Protein AF-A0A969T6P1-F1 (afdb_monomer)

Foldseek 3Di:
DVVVLVVLVVVLVVCLLDPQDPVVLVVLVCCLVVQDADVPHRDDLVSSLSSLLSSLLNVNPCSVVSLVVSLVVDPDPVVSVLSVLQNLLSHPDPVSNVVSVVVVVDVVNCPPVVSVVNNVCSNPRD

Solvent-accessible surface area (backbone atoms only — not comparable to full-atom values): 7170 Å² total; per-residue (Å²): 115,74,68,60,54,53,50,52,53,50,53,51,55,53,46,63,72,65,68,78,52,69,71,55,52,54,50,50,48,49,35,59,73,72,66,48,62,59,91,85,40,75,72,49,74,69,49,48,49,48,50,35,48,45,39,19,60,67,66,36,92,60,29,69,60,45,43,53,53,50,50,74,69,47,85,51,67,68,62,33,54,47,47,64,69,29,50,39,32,29,45,83,48,63,71,48,29,49,53,48,60,60,48,52,73,42,69,82,64,46,72,54,57,72,50,46,54,51,25,52,46,51,65,63,59,130

Sequence (126 aa):
MHQVVKVKSAVFQIILSVFISKKSQDYFYNLWKDREKFYDLNPSETDYSTIALALSLRDYPGADSILQEQLARIDDCERRERMEFIMPSVSTDEKVRDKFFESLQKPENRQQEIWVRSGLYYLNHP

Radius of gyration: 14.75 Å; Cα contacts (8 Å, |Δi|>4): 101; chains: 1; bounding box: 43×30×40 Å

Mean predicted aligned error: 3.22 Å

Secondary structure (DSSP, 8-state):
-HHHHHHHHHHHHHHHHH--SHHHHHHHHHHHHHT--BTTB---HHHHHHHHHHHHTTT-TTHHHHHHHHHHT---HHHHHHHHHHGGGG-S-HHHHHHHHHHTTSGGGGS-HHHHHHHHHHHT--

Structure (mmCIF, N/CA/C/O backbone):
data_AF-A0A969T6P1-F1
#
_entry.id   AF-A0A969T6P1-F1
#
loop_
_atom_site.group_PDB
_atom_site.id
_atom_site.type_symbol
_atom_site.label_atom_id
_atom_site.label_alt_id
_atom_site.label_comp_id
_atom_site.label_asym_id
_atom_site.label_entity_id
_atom_site.label_seq_id
_atom_site.pdbx_PDB_ins_code
_atom_site.Cartn_x
_atom_site.Cartn_y
_atom_site.Cartn_z
_atom_site.occupancy
_atom_site.B_iso_or_equiv
_atom_site.auth_seq_id
_atom_site.auth_comp_id
_atom_site.auth_asym_id
_atom_site.auth_atom_id
_atom_site.pdbx_PDB_model_num
ATOM 1 N N . MET A 1 1 ? 28.259 0.557 -9.851 1.00 60.34 1 MET A N 1
ATOM 2 C CA . MET A 1 1 ? 27.016 -0.215 -10.106 1.00 60.34 1 MET A CA 1
ATOM 3 C C . MET A 1 1 ? 26.022 -0.142 -8.940 1.00 60.34 1 MET A C 1
ATOM 5 O O . MET A 1 1 ? 24.896 0.278 -9.155 1.00 60.34 1 MET A O 1
ATOM 9 N N . HIS A 1 2 ? 26.427 -0.460 -7.703 1.00 62.75 2 HIS A N 1
ATOM 10 C CA . HIS A 1 2 ? 25.527 -0.526 -6.534 1.00 62.75 2 HIS A CA 1
ATOM 11 C C . HIS A 1 2 ? 24.848 0.813 -6.152 1.00 62.75 2 HIS A C 1
ATOM 13 O O . HIS A 1 2 ? 23.687 0.841 -5.757 1.00 62.75 2 HIS A O 1
ATOM 19 N N . GLN A 1 3 ? 25.541 1.943 -6.326 1.00 65.75 3 GLN A N 1
ATOM 20 C CA . GLN A 1 3 ? 25.003 3.280 -6.028 1.00 65.75 3 GLN A CA 1
ATOM 21 C C . GLN A 1 3 ? 23.905 3.721 -7.013 1.00 65.75 3 GLN A C 1
ATOM 23 O O . GLN A 1 3 ? 22.951 4.376 -6.612 1.00 65.75 3 GLN A O 1
ATOM 28 N N . VAL A 1 4 ? 23.996 3.303 -8.281 1.00 73.25 4 VAL A N 1
ATOM 29 C CA . VAL A 1 4 ? 23.010 3.643 -9.324 1.00 73.25 4 VAL A CA 1
ATOM 30 C C . VAL A 1 4 ? 21.672 2.954 -9.052 1.00 73.25 4 VAL A C 1
ATOM 32 O O . VAL A 1 4 ? 20.627 3.582 -9.181 1.00 73.25 4 VAL A O 1
ATOM 35 N N . VAL A 1 5 ? 21.697 1.693 -8.607 1.00 78.75 5 VAL A N 1
ATOM 36 C CA . VAL A 1 5 ? 20.481 0.952 -8.228 1.00 78.75 5 VAL A CA 1
ATOM 37 C C . VAL A 1 5 ? 19.773 1.632 -7.054 1.00 78.75 5 VAL A C 1
ATOM 39 O O . VAL A 1 5 ? 18.569 1.851 -7.123 1.00 78.75 5 VAL A O 1
ATOM 42 N N . LYS A 1 6 ? 20.517 2.064 -6.025 1.00 84.25 6 LYS A N 1
ATOM 43 C CA . LYS A 1 6 ? 19.943 2.784 -4.873 1.00 84.25 6 LYS A CA 1
ATOM 44 C C . LYS A 1 6 ? 19.255 4.091 -5.272 1.00 84.25 6 LYS A C 1
ATOM 46 O O . LYS A 1 6 ? 18.168 4.374 -4.779 1.00 84.25 6 LYS A O 1
ATOM 51 N N . VAL A 1 7 ? 19.859 4.867 -6.176 1.00 89.12 7 VAL A N 1
ATOM 52 C CA . VAL A 1 7 ? 19.247 6.108 -6.683 1.00 89.12 7 VAL A CA 1
ATOM 53 C C . VAL A 1 7 ? 17.969 5.803 -7.467 1.00 89.12 7 VAL A C 1
ATOM 55 O O . VAL A 1 7 ? 16.957 6.457 -7.236 1.00 89.12 7 VAL A O 1
ATOM 58 N N . LYS A 1 8 ? 17.975 4.783 -8.338 1.00 89.06 8 LYS A N 1
ATOM 59 C CA . LYS A 1 8 ? 16.776 4.365 -9.084 1.00 89.06 8 LYS A CA 1
ATOM 60 C C . LYS A 1 8 ? 15.638 3.944 -8.150 1.00 89.06 8 LYS A C 1
ATOM 62 O O . LYS A 1 8 ? 14.516 4.400 -8.338 1.00 89.06 8 LYS A O 1
ATOM 67 N N . SER A 1 9 ? 15.928 3.143 -7.122 1.00 89.00 9 SER A N 1
ATOM 68 C CA . SER A 1 9 ? 14.934 2.757 -6.111 1.00 89.00 9 SER A CA 1
ATOM 69 C C . SER A 1 9 ? 14.388 3.962 -5.343 1.00 89.00 9 SER A C 1
ATOM 71 O O . SER A 1 9 ? 13.183 4.053 -5.141 1.00 89.00 9 SER A O 1
ATOM 73 N N . ALA A 1 10 ? 15.238 4.917 -4.955 1.00 91.88 10 ALA A N 1
ATOM 74 C CA . ALA A 1 10 ? 14.787 6.133 -4.279 1.00 91.88 10 ALA A CA 1
ATOM 75 C C . ALA A 1 10 ? 13.867 6.982 -5.171 1.00 91.8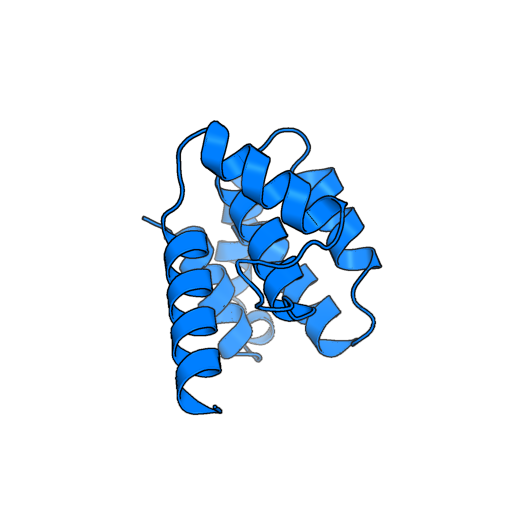8 10 ALA A C 1
ATOM 77 O O . ALA A 1 10 ? 12.801 7.400 -4.728 1.00 91.88 10 ALA A O 1
ATOM 78 N N . VAL A 1 11 ? 14.239 7.192 -6.439 1.00 93.81 11 VAL A N 1
ATOM 79 C CA . VAL A 1 11 ? 13.402 7.910 -7.416 1.00 93.81 11 VAL A CA 1
ATOM 80 C C . VAL A 1 11 ? 12.066 7.201 -7.609 1.00 93.81 11 VAL A C 1
ATOM 82 O O . VAL A 1 11 ? 11.024 7.848 -7.597 1.00 93.81 11 VAL A O 1
ATOM 85 N N . PHE A 1 12 ? 12.086 5.877 -7.742 1.00 94.25 12 PHE A N 1
ATOM 86 C CA . PHE A 1 12 ? 10.877 5.074 -7.869 1.00 94.25 12 PHE A CA 1
ATOM 87 C C . PHE A 1 12 ? 9.933 5.273 -6.671 1.00 94.25 12 PHE A C 1
ATOM 89 O O . PHE A 1 12 ? 8.769 5.614 -6.865 1.00 94.25 12 PHE A O 1
ATOM 96 N N . GLN A 1 13 ? 10.449 5.172 -5.443 1.00 93.31 13 GLN A N 1
ATOM 97 C CA . GLN A 1 13 ? 9.668 5.377 -4.218 1.00 93.31 13 GLN A CA 1
ATOM 98 C C . GLN A 1 13 ? 9.114 6.806 -4.094 1.00 93.31 13 GLN A C 1
ATOM 100 O O . GLN A 1 13 ? 7.966 6.987 -3.694 1.00 93.31 13 GLN A O 1
ATOM 105 N N . ILE A 1 14 ? 9.888 7.821 -4.493 1.00 94.19 14 ILE A N 1
ATOM 106 C CA . ILE A 1 14 ? 9.417 9.213 -4.535 1.00 94.19 14 ILE A CA 1
ATOM 107 C C . ILE A 1 14 ? 8.270 9.364 -5.534 1.00 94.19 14 ILE A C 1
ATOM 109 O O . ILE A 1 14 ? 7.269 9.996 -5.223 1.00 94.19 14 ILE A O 1
ATOM 113 N N . ILE A 1 15 ? 8.378 8.781 -6.730 1.00 95.00 15 ILE A N 1
ATOM 114 C CA . ILE A 1 15 ? 7.301 8.886 -7.719 1.00 95.00 15 ILE A CA 1
ATOM 115 C C . ILE A 1 15 ? 6.032 8.201 -7.195 1.00 95.00 15 ILE A C 1
ATOM 117 O O . ILE A 1 15 ? 4.956 8.785 -7.316 1.00 95.00 15 ILE A O 1
ATOM 121 N N . LEU A 1 16 ? 6.147 7.023 -6.566 1.00 94.31 16 LEU A N 1
ATOM 122 C CA . LEU A 1 16 ? 5.008 6.329 -5.949 1.00 94.31 16 LEU A CA 1
ATOM 123 C C . LEU A 1 16 ? 4.307 7.157 -4.863 1.00 94.31 16 LEU A C 1
ATOM 125 O O . LEU A 1 16 ? 3.090 7.044 -4.696 1.00 94.31 16 LEU A O 1
ATOM 129 N N . SER A 1 17 ? 5.037 8.021 -4.153 1.00 93.12 17 SER A N 1
ATOM 130 C CA . SER A 1 17 ? 4.438 8.880 -3.135 1.00 93.12 17 SER A CA 1
ATOM 131 C C . SER A 1 17 ? 3.753 10.125 -3.702 1.00 93.12 17 SER A C 1
ATOM 133 O O . SER A 1 17 ? 2.887 10.657 -3.018 1.00 93.12 17 SER A O 1
ATOM 135 N N . VAL A 1 18 ? 4.044 10.563 -4.935 1.00 93.69 18 VAL A N 1
ATOM 136 C CA . VAL A 1 18 ? 3.536 11.852 -5.466 1.00 93.69 18 VAL A CA 1
ATOM 137 C C . VAL A 1 18 ? 2.813 11.788 -6.814 1.00 93.69 18 VAL A C 1
ATOM 139 O O . VAL A 1 18 ? 2.328 12.819 -7.275 1.00 93.69 18 VAL A O 1
ATOM 142 N N . PHE A 1 19 ? 2.729 10.637 -7.494 1.00 94.94 19 PHE A N 1
ATOM 143 C CA . PHE A 1 19 ? 1.990 10.577 -8.765 1.00 94.94 19 PHE A CA 1
ATOM 144 C C . PHE A 1 19 ? 0.507 10.899 -8.546 1.00 94.94 19 PHE A C 1
ATOM 146 O O . PHE A 1 19 ? -0.055 10.522 -7.529 1.00 94.94 19 PHE A O 1
ATOM 153 N N . ILE A 1 20 ? -0.153 11.592 -9.478 1.00 92.44 20 ILE A N 1
ATOM 154 C CA . ILE A 1 20 ? -1.575 11.980 -9.326 1.00 92.44 20 ILE A CA 1
ATOM 155 C C . ILE A 1 20 ? -2.346 11.786 -10.633 1.00 92.44 20 ILE A C 1
ATOM 157 O O . ILE A 1 20 ? -3.462 11.277 -10.627 1.00 92.44 20 ILE A O 1
ATOM 161 N N . SER A 1 21 ? -1.752 12.154 -11.773 1.00 95.69 21 SER A N 1
ATOM 162 C CA . SER A 1 21 ? -2.448 12.144 -13.066 1.00 95.69 21 SER A CA 1
ATOM 163 C C . SER A 1 21 ? -2.963 10.756 -13.463 1.00 95.69 21 SER A C 1
ATOM 165 O O . SER A 1 21 ? -2.282 9.752 -13.246 1.00 95.69 21 SER A O 1
ATOM 167 N N . LYS A 1 22 ? -4.107 10.696 -14.156 1.00 95.94 22 LYS A N 1
ATOM 168 C CA . LYS A 1 22 ? -4.661 9.432 -14.670 1.00 95.94 22 LYS A CA 1
ATOM 169 C C . LYS A 1 22 ? -3.645 8.643 -15.506 1.00 95.94 22 LYS A C 1
ATOM 171 O O . LYS A 1 22 ? -3.451 7.459 -15.271 1.00 95.94 22 LYS A O 1
ATOM 176 N N . LYS A 1 23 ? -2.891 9.327 -16.376 1.00 97.06 23 LYS A N 1
ATOM 177 C CA . LYS A 1 23 ? -1.808 8.723 -17.171 1.00 97.06 23 LYS A CA 1
ATOM 178 C C . LYS A 1 23 ? -0.750 8.031 -16.302 1.00 97.06 23 LYS A C 1
ATOM 180 O O . LYS A 1 23 ? -0.318 6.933 -16.634 1.00 97.06 23 LYS A O 1
ATOM 185 N N . SER A 1 24 ? -0.320 8.664 -15.208 1.00 96.25 24 SER A N 1
ATOM 186 C CA . SER A 1 24 ? 0.649 8.049 -14.290 1.00 96.25 24 SER A CA 1
ATOM 187 C C . SER A 1 24 ? 0.047 6.894 -13.494 1.00 96.25 24 SE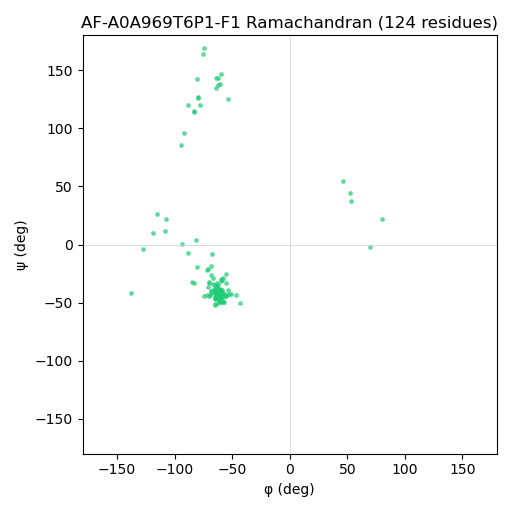R A C 1
ATOM 189 O O . SER A 1 24 ? 0.728 5.896 -13.291 1.00 96.25 24 SER A O 1
ATOM 191 N N . GLN A 1 25 ? -1.224 6.993 -13.091 1.00 97.56 25 GLN A N 1
ATOM 192 C CA . GLN A 1 25 ? -1.909 5.890 -12.419 1.00 97.56 25 GLN A CA 1
ATOM 193 C C . GLN A 1 25 ? -2.015 4.664 -13.341 1.00 97.56 25 GLN A C 1
ATOM 195 O O . GLN A 1 25 ? -1.659 3.565 -12.937 1.00 97.56 25 GLN A O 1
ATOM 200 N N . ASP A 1 26 ? -2.420 4.858 -14.601 1.00 97.94 26 ASP A N 1
ATOM 201 C CA . ASP A 1 26 ? -2.519 3.781 -15.595 1.00 97.94 26 ASP A CA 1
ATOM 202 C C . ASP A 1 26 ? -1.155 3.149 -15.899 1.00 97.94 26 ASP A C 1
ATOM 204 O O . ASP A 1 26 ? -1.048 1.932 -16.028 1.00 97.94 26 ASP A O 1
ATOM 208 N N . TYR A 1 27 ? -0.094 3.960 -15.954 1.00 97.38 27 TYR A N 1
ATOM 209 C CA . TYR A 1 27 ? 1.272 3.455 -16.085 1.00 97.38 27 TYR A CA 1
ATOM 210 C C . TYR A 1 27 ? 1.654 2.527 -14.923 1.00 97.38 27 TYR A C 1
ATOM 212 O O . TYR A 1 27 ? 2.133 1.421 -15.158 1.00 97.38 27 TYR A O 1
ATOM 220 N N . PHE A 1 28 ? 1.420 2.946 -13.674 1.00 97.75 28 PHE A N 1
ATOM 221 C CA . PHE A 1 28 ? 1.746 2.118 -12.510 1.00 97.75 28 PHE A CA 1
ATOM 222 C C . PHE A 1 28 ? 0.835 0.900 -12.369 1.00 97.75 28 PHE A C 1
ATOM 224 O O . PHE A 1 28 ? 1.311 -0.152 -11.949 1.00 97.75 28 PHE A O 1
ATOM 231 N N . TYR A 1 29 ? -0.430 1.004 -12.777 1.00 98.19 29 TYR A N 1
ATOM 232 C CA . TYR A 1 29 ? -1.320 -0.146 -12.873 1.00 98.19 29 TYR A CA 1
ATOM 233 C C . TYR A 1 29 ? -0.784 -1.191 -13.856 1.00 98.19 29 TYR A C 1
ATOM 235 O O . TYR A 1 29 ? -0.670 -2.353 -13.479 1.00 98.19 29 TYR A O 1
ATOM 243 N N . ASN A 1 30 ? -0.387 -0.798 -15.070 1.00 97.56 30 ASN A N 1
ATOM 244 C CA . ASN A 1 30 ? 0.175 -1.735 -16.051 1.00 97.56 30 ASN A CA 1
ATOM 245 C C . ASN A 1 30 ? 1.493 -2.341 -15.554 1.00 97.56 30 ASN A C 1
ATOM 247 O O . ASN A 1 30 ? 1.666 -3.556 -15.592 1.00 97.56 30 ASN A O 1
ATOM 251 N N . LEU A 1 31 ? 2.377 -1.517 -14.981 1.00 97.12 31 LEU A N 1
ATOM 252 C CA . LEU A 1 31 ? 3.632 -1.988 -14.397 1.00 97.12 31 LEU A CA 1
ATOM 253 C C . LEU A 1 31 ? 3.394 -3.032 -13.294 1.00 97.12 31 LEU A C 1
ATOM 255 O O . LEU A 1 31 ? 4.095 -4.041 -13.240 1.00 97.12 31 LEU A O 1
ATOM 259 N N . TRP A 1 32 ? 2.395 -2.821 -12.433 1.00 98.00 32 TRP A N 1
ATOM 260 C CA . TRP A 1 32 ? 1.986 -3.783 -11.405 1.00 98.00 32 TRP A CA 1
ATOM 261 C C . TRP A 1 32 ? 1.323 -5.039 -11.988 1.00 98.00 32 TRP A C 1
ATOM 263 O O . TRP A 1 32 ? 1.612 -6.160 -11.553 1.00 98.00 32 TRP A O 1
ATOM 273 N N . LYS A 1 33 ? 0.437 -4.866 -12.970 1.00 97.81 33 LYS A N 1
ATOM 274 C CA . LYS A 1 33 ? -0.338 -5.943 -13.587 1.00 97.81 33 LYS A CA 1
ATOM 275 C C . LYS A 1 33 ? 0.573 -6.920 -14.321 1.00 97.81 33 LYS A C 1
ATOM 277 O O . LYS A 1 33 ? 0.518 -8.117 -14.042 1.00 97.81 33 LYS A O 1
ATOM 282 N N . ASP A 1 34 ? 1.429 -6.386 -15.186 1.00 96.25 34 ASP A N 1
ATOM 283 C CA . ASP A 1 34 ? 2.282 -7.138 -16.106 1.00 96.25 34 ASP A CA 1
ATOM 284 C C . ASP A 1 34 ? 3.681 -7.417 -15.518 1.00 96.25 34 ASP A C 1
ATOM 286 O O . ASP A 1 34 ? 4.510 -8.075 -16.146 1.00 96.25 34 ASP A O 1
ATOM 290 N N . ARG A 1 35 ? 3.936 -6.960 -14.278 1.00 93.75 35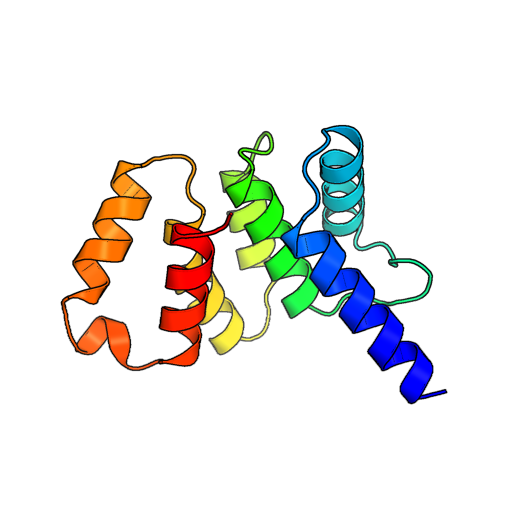 ARG A N 1
ATOM 291 C CA . ARG A 1 35 ? 5.213 -7.092 -13.549 1.00 93.75 35 ARG A CA 1
ATOM 292 C C . ARG A 1 35 ? 6.411 -6.582 -14.357 1.00 93.75 35 ARG A C 1
ATOM 294 O O . ARG A 1 35 ? 7.470 -7.215 -14.421 1.00 93.75 35 ARG A O 1
ATOM 301 N N . GLU A 1 36 ? 6.228 -5.427 -14.989 1.00 93.00 36 GLU A N 1
ATOM 302 C CA . GLU A 1 36 ? 7.243 -4.801 -15.832 1.00 93.00 36 GLU A CA 1
ATOM 303 C C . GLU A 1 36 ? 8.365 -4.140 -15.020 1.00 93.00 36 GLU A C 1
ATOM 305 O O . GLU A 1 36 ? 8.264 -3.865 -13.822 1.00 93.00 36 GLU A O 1
ATOM 310 N N . LYS A 1 37 ? 9.472 -3.841 -15.706 1.00 91.50 37 LYS A N 1
ATOM 311 C CA . LYS A 1 37 ? 10.594 -3.105 -15.121 1.00 91.50 37 LYS A CA 1
ATOM 312 C C . LYS A 1 37 ? 10.320 -1.607 -15.114 1.00 91.50 37 LYS A C 1
ATOM 314 O O . LYS A 1 37 ? 9.871 -1.040 -16.104 1.00 91.50 37 LYS A O 1
ATOM 319 N N . PHE A 1 38 ? 10.750 -0.935 -14.052 1.00 90.19 38 PHE A N 1
ATOM 320 C CA . PHE A 1 38 ? 10.809 0.522 -14.004 1.00 90.19 38 PHE A CA 1
ATOM 321 C C . PHE A 1 38 ? 12.188 1.017 -14.464 1.00 90.19 38 PHE A C 1
ATOM 323 O O . PHE A 1 38 ? 13.122 1.050 -13.669 1.00 90.19 38 PHE A O 1
ATOM 330 N N . TYR A 1 39 ? 12.357 1.402 -15.734 1.00 85.44 39 TYR A N 1
ATOM 331 C CA . TYR A 1 39 ? 13.636 1.936 -16.257 1.00 85.44 39 TYR A CA 1
ATOM 332 C C . TYR A 1 39 ? 14.871 1.100 -15.829 1.00 85.44 39 TYR A C 1
ATOM 334 O O . TYR A 1 39 ? 15.819 1.590 -15.201 1.00 85.44 39 TYR A O 1
ATOM 342 N N . ASP A 1 40 ? 14.821 -0.201 -16.129 1.00 87.38 40 ASP A N 1
ATOM 343 C CA . ASP A 1 40 ? 15.780 -1.262 -15.756 1.00 87.38 40 ASP A CA 1
ATOM 344 C C . ASP A 1 40 ? 15.829 -1.663 -14.273 1.00 87.38 40 ASP A C 1
ATOM 346 O O . ASP A 1 40 ? 16.585 -2.567 -13.912 1.00 87.38 40 ASP A O 1
ATOM 350 N N . LEU A 1 41 ? 15.050 -1.023 -13.401 1.00 90.06 41 LEU A N 1
ATOM 351 C CA . LEU A 1 41 ? 14.836 -1.497 -12.038 1.00 90.06 41 LEU A CA 1
ATOM 352 C C . LEU A 1 41 ? 13.803 -2.626 -12.066 1.00 90.06 41 LEU A C 1
ATOM 354 O O . LEU A 1 41 ? 12.703 -2.441 -12.579 1.00 90.06 41 LEU A O 1
ATOM 358 N N . ASN A 1 42 ? 14.149 -3.777 -11.490 1.00 92.06 42 ASN A N 1
ATOM 359 C CA . ASN A 1 42 ? 13.176 -4.825 -11.194 1.00 92.06 42 ASN A CA 1
ATOM 360 C C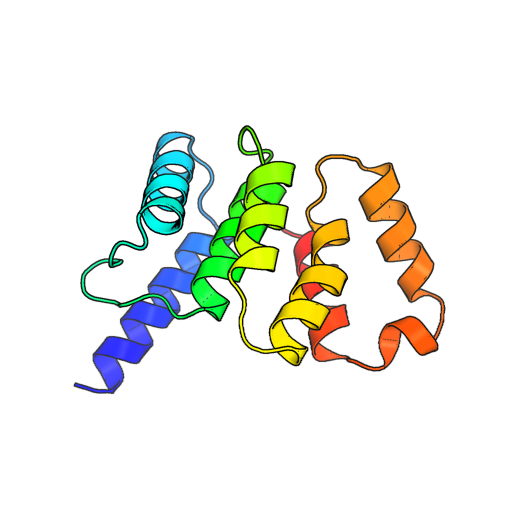 . ASN A 1 42 ? 12.496 -4.475 -9.862 1.00 92.06 42 ASN A C 1
ATOM 362 O O . ASN A 1 42 ? 13.202 -4.464 -8.847 1.00 92.06 42 ASN A O 1
ATOM 366 N N . PRO A 1 43 ? 11.183 -4.182 -9.835 1.00 94.19 43 PRO A N 1
ATOM 367 C CA . PRO A 1 43 ? 10.479 -3.968 -8.580 1.00 94.19 43 PRO A CA 1
ATOM 368 C C . PRO A 1 43 ? 10.514 -5.240 -7.725 1.00 94.19 43 PRO A C 1
ATOM 370 O O . PRO A 1 43 ? 10.345 -6.355 -8.226 1.00 94.19 43 PRO A O 1
ATOM 373 N N . SER A 1 44 ? 10.759 -5.070 -6.431 1.00 93.62 44 SER A N 1
ATOM 374 C CA . SER A 1 44 ? 10.631 -6.126 -5.429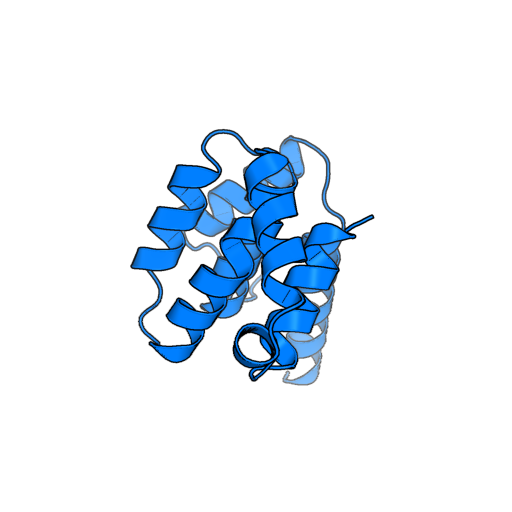 1.00 93.62 44 SER A CA 1
ATOM 375 C C . SER A 1 44 ? 9.162 -6.427 -5.116 1.00 93.62 44 SER A C 1
ATOM 377 O O . SER A 1 44 ? 8.261 -5.676 -5.480 1.00 93.62 44 SER A O 1
ATOM 379 N N . GLU A 1 45 ? 8.901 -7.509 -4.384 1.00 93.62 45 GLU A N 1
ATOM 380 C CA . GLU A 1 45 ? 7.559 -7.804 -3.864 1.00 93.62 45 GLU A CA 1
ATOM 381 C C . GLU A 1 45 ? 6.990 -6.634 -3.040 1.00 93.62 45 GLU A C 1
ATOM 383 O O . GLU A 1 45 ? 5.854 -6.219 -3.260 1.00 93.62 45 GLU A O 1
ATOM 388 N N . THR A 1 46 ? 7.814 -6.029 -2.176 1.00 94.06 46 THR A N 1
ATOM 389 C CA . THR A 1 46 ? 7.450 -4.827 -1.411 1.00 94.06 46 THR A CA 1
ATOM 390 C C . THR A 1 46 ? 7.096 -3.655 -2.324 1.00 94.06 46 THR A C 1
ATOM 392 O O . THR A 1 46 ? 6.150 -2.930 -2.035 1.00 94.06 46 THR A O 1
ATOM 395 N N . ASP A 1 47 ? 7.822 -3.469 -3.430 1.00 95.94 47 ASP A N 1
ATOM 396 C CA . ASP A 1 47 ? 7.527 -2.406 -4.395 1.00 95.94 47 ASP A CA 1
ATOM 397 C C . ASP A 1 47 ? 6.155 -2.612 -5.051 1.00 95.94 47 ASP A C 1
ATOM 399 O O . ASP A 1 47 ? 5.392 -1.655 -5.171 1.00 95.94 47 ASP A O 1
ATOM 403 N N . TYR A 1 48 ? 5.803 -3.849 -5.417 1.00 97.44 48 TYR A N 1
ATOM 404 C CA . TYR A 1 48 ? 4.475 -4.165 -5.953 1.00 97.44 48 TYR A CA 1
ATOM 405 C C . TYR A 1 48 ? 3.357 -3.925 -4.936 1.00 97.44 48 TYR A C 1
ATOM 407 O O . TYR A 1 48 ? 2.310 -3.389 -5.304 1.00 97.44 48 TYR A O 1
ATOM 415 N N . SER A 1 49 ? 3.589 -4.234 -3.658 1.00 97.56 49 SER A N 1
ATOM 416 C CA . SER A 1 49 ? 2.649 -3.894 -2.585 1.00 97.56 49 SER A CA 1
ATOM 417 C C . SER A 1 49 ? 2.489 -2.384 -2.426 1.00 97.56 49 SER A C 1
ATOM 419 O O . SER A 1 49 ? 1.366 -1.898 -2.313 1.00 97.56 49 SER A O 1
ATOM 421 N N . THR A 1 50 ? 3.580 -1.617 -2.502 1.00 97.12 50 THR A N 1
ATOM 422 C CA . THR A 1 50 ? 3.515 -0.149 -2.478 1.00 97.12 50 THR A CA 1
ATOM 423 C C . THR A 1 50 ? 2.754 0.407 -3.682 1.00 97.12 50 THR A C 1
ATOM 425 O O . THR A 1 50 ? 1.969 1.333 -3.503 1.00 97.12 50 THR A O 1
ATOM 428 N N . ILE A 1 51 ? 2.916 -0.154 -4.889 1.00 98.00 51 ILE A N 1
ATOM 429 C CA . ILE A 1 51 ? 2.121 0.266 -6.057 1.00 98.00 51 ILE A CA 1
ATOM 430 C C . ILE A 1 51 ? 0.626 0.026 -5.811 1.00 98.00 51 ILE A C 1
ATOM 432 O O . ILE A 1 51 ? -0.172 0.939 -6.015 1.00 98.00 51 ILE A O 1
ATOM 436 N N . ALA A 1 52 ? 0.245 -1.169 -5.351 1.00 98.19 52 ALA A N 1
ATOM 437 C CA . ALA A 1 52 ? -1.154 -1.510 -5.090 1.00 98.19 52 ALA A CA 1
ATOM 438 C C . ALA A 1 52 ? -1.791 -0.567 -4.052 1.00 98.19 52 ALA A C 1
ATOM 440 O O . ALA A 1 52 ? -2.866 -0.015 -4.289 1.00 98.19 52 ALA A O 1
ATOM 441 N N . LEU A 1 53 ? -1.089 -0.315 -2.941 1.00 97.88 53 LEU A N 1
ATOM 442 C CA . LEU A 1 53 ? -1.520 0.632 -1.910 1.00 97.88 53 LEU A CA 1
ATOM 443 C C . LEU A 1 53 ? -1.631 2.063 -2.461 1.00 97.88 53 LEU A C 1
ATOM 445 O O . LEU A 1 53 ? -2.616 2.747 -2.202 1.00 97.88 53 LEU A O 1
ATOM 449 N N . ALA A 1 54 ? -0.658 2.504 -3.264 1.00 97.25 54 ALA A N 1
ATOM 450 C CA . ALA A 1 54 ? -0.641 3.839 -3.857 1.00 97.25 54 ALA A CA 1
ATOM 451 C C . ALA A 1 54 ? -1.763 4.060 -4.887 1.00 97.25 54 ALA A C 1
ATOM 453 O O . ALA A 1 54 ? -2.260 5.182 -5.002 1.00 97.25 54 ALA A O 1
ATOM 454 N N . LEU A 1 55 ? -2.155 3.023 -5.634 1.00 97.62 55 LEU A N 1
ATOM 455 C CA . LEU A 1 55 ? -3.305 3.060 -6.543 1.00 97.62 55 LEU A CA 1
ATOM 456 C C . LEU A 1 55 ? -4.623 3.121 -5.762 1.00 97.62 55 LEU A C 1
ATOM 458 O O . LEU A 1 55 ? -5.477 3.940 -6.094 1.00 97.62 55 LEU A O 1
ATOM 462 N N . SER A 1 56 ? -4.762 2.312 -4.706 1.00 96.88 56 SER A N 1
ATOM 463 C CA . SER A 1 56 ? -5.952 2.320 -3.844 1.00 96.88 56 SER A CA 1
ATOM 464 C C . SER A 1 56 ? -6.167 3.670 -3.170 1.00 96.88 56 SER A C 1
ATOM 466 O O . SER A 1 56 ? -7.260 4.218 -3.229 1.00 96.88 56 SER A O 1
ATOM 468 N N . LEU A 1 57 ? -5.098 4.246 -2.615 1.00 96.00 57 LEU A N 1
ATOM 469 C CA . LEU A 1 57 ? -5.109 5.558 -1.965 1.00 96.00 57 LEU A CA 1
ATOM 470 C C . LEU A 1 57 ? -5.650 6.682 -2.864 1.00 96.00 57 LEU A C 1
ATOM 472 O O . LEU A 1 57 ? -6.115 7.701 -2.370 1.00 96.00 57 LEU A O 1
ATOM 476 N N . ARG A 1 58 ? -5.546 6.516 -4.185 1.00 95.06 58 ARG A N 1
ATOM 477 C CA . ARG A 1 58 ? -5.936 7.512 -5.193 1.00 95.06 58 ARG A CA 1
ATOM 478 C C . ARG A 1 58 ? -7.210 7.123 -5.933 1.00 95.06 58 ARG A C 1
ATOM 480 O O . ARG A 1 58 ? -7.407 7.563 -7.066 1.00 95.06 58 ARG A O 1
ATOM 487 N N . ASP A 1 59 ? -8.018 6.264 -5.317 1.00 94.81 59 ASP A N 1
ATOM 488 C CA . ASP A 1 59 ? -9.299 5.789 -5.833 1.00 94.81 59 ASP A CA 1
ATOM 489 C C . ASP A 1 59 ? -9.194 5.208 -7.256 1.00 94.81 59 ASP A C 1
ATOM 491 O O . ASP A 1 59 ? -10.076 5.405 -8.101 1.00 94.81 59 ASP A O 1
ATOM 495 N N . TYR A 1 60 ? -8.097 4.501 -7.567 1.00 96.75 60 TYR A N 1
ATOM 496 C CA . TYR A 1 60 ? -7.956 3.877 -8.882 1.00 96.75 60 TYR A CA 1
ATOM 497 C C . TYR A 1 60 ? -9.091 2.863 -9.118 1.00 96.75 60 TYR A C 1
ATOM 499 O O . TYR A 1 60 ? -9.409 2.080 -8.217 1.00 96.75 60 TYR A O 1
ATOM 507 N N . PRO A 1 61 ? -9.692 2.810 -10.323 1.00 95.94 61 PRO A N 1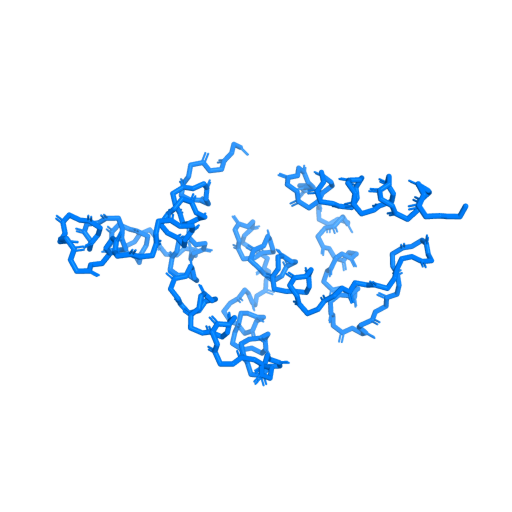
ATOM 508 C CA . PRO A 1 61 ? -10.763 1.861 -10.612 1.00 95.94 61 PRO A CA 1
ATOM 509 C C . PRO A 1 61 ? -10.365 0.414 -10.300 1.00 95.94 61 PRO A C 1
ATOM 511 O O . PRO A 1 61 ? -9.370 -0.093 -10.815 1.00 95.94 61 PRO A O 1
ATOM 514 N N . GLY A 1 62 ? -11.163 -0.261 -9.470 1.00 95.56 62 GLY A N 1
ATOM 515 C CA . GLY A 1 62 ? -10.881 -1.634 -9.044 1.00 95.56 62 GLY A CA 1
ATOM 516 C C . GLY A 1 62 ? -9.854 -1.757 -7.913 1.00 95.56 62 GLY A C 1
ATOM 517 O O . GLY A 1 62 ? -9.279 -2.831 -7.760 1.00 95.56 62 GLY A O 1
ATOM 518 N N . ALA A 1 63 ? -9.635 -0.697 -7.124 1.00 95.00 63 ALA A N 1
ATOM 519 C CA . ALA A 1 63 ? -8.730 -0.668 -5.970 1.00 95.00 63 ALA A CA 1
ATOM 520 C C . ALA A 1 63 ? -8.819 -1.920 -5.078 1.00 95.00 63 ALA A C 1
ATOM 522 O O . ALA A 1 63 ? -7.804 -2.573 -4.847 1.00 95.00 63 ALA A O 1
ATOM 523 N N . ASP A 1 64 ? -10.025 -2.321 -4.663 1.00 95.88 64 ASP A N 1
ATOM 524 C CA . ASP A 1 64 ? -10.217 -3.513 -3.827 1.00 95.88 64 ASP A CA 1
ATOM 525 C C . ASP A 1 64 ? -9.689 -4.785 -4.498 1.00 95.88 64 ASP A C 1
ATOM 527 O O . ASP A 1 64 ? -9.006 -5.591 -3.871 1.00 95.88 64 ASP A O 1
ATOM 531 N N . SER A 1 65 ? -9.955 -4.954 -5.797 1.00 97.69 65 SER A N 1
ATOM 532 C CA . SER A 1 65 ? -9.460 -6.107 -6.556 1.00 97.69 65 SER A CA 1
ATOM 533 C C . SER A 1 65 ? -7.937 -6.086 -6.680 1.00 97.69 65 SER A C 1
ATOM 535 O O . SER A 1 65 ? -7.307 -7.125 -6.522 1.00 97.69 65 SER A O 1
ATOM 537 N N . ILE A 1 66 ? -7.340 -4.909 -6.892 1.00 98.25 66 ILE A N 1
ATOM 538 C CA . ILE A 1 66 ? -5.882 -4.727 -6.954 1.00 98.25 66 ILE A CA 1
ATOM 539 C C . ILE A 1 66 ? -5.233 -5.109 -5.621 1.00 98.25 66 ILE A C 1
ATOM 541 O O . ILE A 1 66 ? -4.240 -5.837 -5.608 1.00 98.25 66 ILE A O 1
ATOM 545 N N . LEU A 1 67 ? -5.795 -4.653 -4.498 1.00 98.25 67 LEU A N 1
ATOM 546 C CA . LEU A 1 67 ? -5.276 -4.979 -3.172 1.00 98.25 67 LEU A CA 1
ATOM 547 C C . LEU A 1 67 ? -5.379 -6.478 -2.877 1.00 98.25 67 LEU A C 1
ATOM 549 O O . LEU A 1 67 ? -4.399 -7.067 -2.432 1.00 98.25 67 LEU A O 1
ATOM 553 N N . GLN A 1 68 ? -6.528 -7.100 -3.152 1.00 98.31 68 GLN A N 1
ATOM 554 C CA . GLN A 1 68 ? -6.726 -8.537 -2.929 1.00 98.31 68 GLN A CA 1
ATOM 555 C C . GLN A 1 68 ? -5.824 -9.388 -3.829 1.00 98.31 68 GLN A C 1
ATOM 557 O O . GLN A 1 68 ? -5.220 -10.358 -3.372 1.00 98.31 68 GLN A O 1
ATOM 562 N N . GLU A 1 69 ? -5.681 -9.010 -5.100 1.00 98.38 69 GLU A N 1
ATOM 563 C CA . GLU A 1 69 ? -4.784 -9.698 -6.023 1.00 98.38 69 GLU A CA 1
ATOM 564 C C . GLU A 1 69 ? -3.325 -9.564 -5.578 1.00 98.38 69 GLU A C 1
ATOM 566 O O . GLU A 1 69 ? -2.586 -10.546 -5.580 1.00 98.38 69 GLU A O 1
ATOM 571 N N . GLN A 1 70 ? -2.902 -8.372 -5.154 1.00 98.44 70 GLN A N 1
ATOM 572 C CA . GLN A 1 70 ? -1.551 -8.184 -4.644 1.00 98.44 70 GLN A CA 1
ATOM 573 C C . GLN A 1 70 ? -1.318 -8.950 -3.342 1.00 98.44 70 GLN A C 1
ATOM 575 O O . GLN A 1 70 ? -0.253 -9.537 -3.181 1.00 98.44 70 GLN A O 1
ATOM 580 N N . LEU A 1 71 ? -2.307 -9.010 -2.454 1.00 98.25 71 LEU A N 1
ATOM 581 C CA . LEU A 1 71 ? -2.222 -9.788 -1.227 1.00 98.25 71 LEU A CA 1
ATOM 582 C C . LEU A 1 71 ? -2.017 -11.285 -1.512 1.00 98.25 71 LEU A C 1
ATOM 584 O O . LEU A 1 71 ? -1.170 -11.923 -0.892 1.00 98.25 71 LEU A O 1
ATOM 588 N N . ALA A 1 72 ? -2.732 -11.825 -2.504 1.00 97.94 72 ALA A N 1
ATOM 589 C CA . ALA A 1 72 ? -2.589 -13.211 -2.952 1.00 97.94 72 ALA A CA 1
ATOM 590 C C . ALA A 1 72 ? -1.249 -13.503 -3.656 1.00 97.94 72 ALA A C 1
ATOM 592 O O . ALA A 1 72 ? -0.865 -14.663 -3.787 1.00 97.94 72 ALA A O 1
ATOM 593 N N . ARG A 1 73 ? -0.546 -12.465 -4.127 1.00 97.12 73 ARG A N 1
ATOM 594 C CA . ARG A 1 73 ? 0.758 -12.556 -4.802 1.00 97.12 73 ARG A CA 1
ATOM 595 C C . ARG A 1 73 ? 1.955 -12.512 -3.842 1.00 97.12 73 ARG A C 1
ATOM 597 O O . ARG A 1 73 ? 3.074 -12.639 -4.335 1.00 97.12 73 ARG A O 1
ATOM 604 N N . ILE A 1 74 ? 1.745 -12.253 -2.547 1.00 97.25 74 ILE A N 1
ATOM 605 C CA . ILE A 1 74 ? 2.818 -12.173 -1.545 1.00 97.25 74 ILE A CA 1
ATOM 606 C C . ILE A 1 74 ? 3.083 -13.564 -0.971 1.00 97.25 74 ILE A C 1
ATOM 608 O O . ILE A 1 74 ? 2.202 -14.156 -0.345 1.00 97.25 74 ILE A O 1
ATOM 612 N N . ASP A 1 75 ? 4.313 -14.045 -1.136 1.00 94.44 75 ASP A N 1
ATOM 613 C CA . ASP A 1 75 ? 4.724 -15.362 -0.635 1.00 94.44 75 ASP A CA 1
ATOM 614 C C . ASP A 1 75 ? 5.165 -15.302 0.839 1.00 94.44 75 ASP A C 1
ATOM 616 O O . ASP A 1 75 ? 4.991 -16.253 1.604 1.00 94.44 75 ASP A O 1
ATOM 620 N N . ASP A 1 76 ? 5.747 -14.176 1.254 1.00 97.00 76 ASP A N 1
ATOM 621 C CA . ASP A 1 76 ? 6.266 -13.978 2.606 1.00 97.00 76 ASP A CA 1
ATOM 622 C C . ASP A 1 76 ? 5.138 -13.682 3.613 1.00 97.00 76 ASP A C 1
ATOM 624 O O . ASP A 1 76 ? 4.406 -12.697 3.491 1.00 97.00 76 ASP A O 1
ATOM 628 N N . CYS A 1 77 ? 5.005 -14.533 4.636 1.00 96.56 77 CYS A N 1
ATOM 629 C CA . CYS A 1 77 ? 3.898 -14.453 5.594 1.00 96.56 77 CYS A CA 1
ATOM 630 C C . CYS A 1 77 ? 3.864 -13.118 6.354 1.00 96.56 77 CYS A C 1
ATOM 632 O O . CYS A 1 77 ? 2.791 -12.537 6.502 1.00 96.56 77 CYS A O 1
ATOM 634 N N . GLU A 1 78 ? 5.020 -12.600 6.780 1.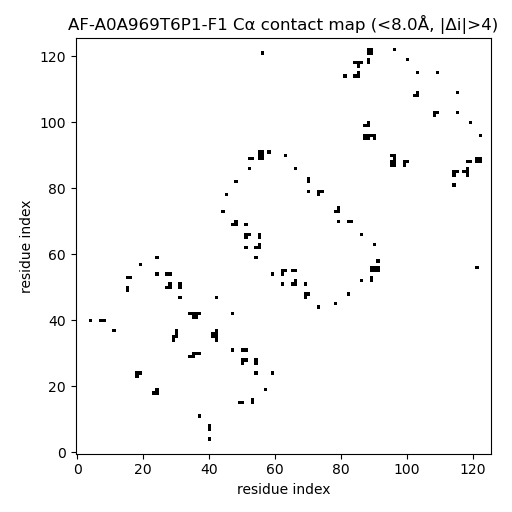00 96.31 78 GLU A N 1
ATOM 635 C CA . GLU A 1 78 ? 5.102 -11.338 7.524 1.00 96.31 78 GLU A CA 1
ATOM 636 C C . GLU A 1 78 ? 4.734 -10.146 6.628 1.00 96.31 78 GLU A C 1
ATOM 638 O O . GLU A 1 78 ? 3.992 -9.251 7.035 1.00 96.31 78 GLU A O 1
ATOM 643 N N . ARG A 1 79 ? 5.205 -10.125 5.375 1.00 96.88 79 ARG A N 1
ATOM 644 C CA . ARG A 1 79 ? 4.833 -9.075 4.413 1.00 96.88 79 ARG A CA 1
ATOM 645 C C . ARG A 1 79 ? 3.356 -9.115 4.062 1.00 96.88 79 ARG A C 1
ATOM 647 O O . ARG A 1 79 ? 2.769 -8.050 3.858 1.00 96.88 79 ARG A O 1
ATOM 654 N N . ARG A 1 80 ? 2.765 -10.307 3.999 1.00 98.06 80 ARG A N 1
ATOM 655 C CA . ARG A 1 80 ? 1.331 -10.481 3.773 1.00 98.06 80 ARG A CA 1
ATOM 656 C C . ARG A 1 80 ? 0.536 -9.912 4.947 1.00 98.06 80 ARG A C 1
ATOM 658 O O . ARG A 1 80 ? -0.294 -9.039 4.726 1.00 98.06 80 ARG A O 1
ATOM 665 N N . GLU A 1 81 ? 0.868 -10.301 6.178 1.00 97.69 81 GLU A N 1
ATOM 666 C CA . GLU A 1 81 ? 0.251 -9.765 7.404 1.00 97.69 81 GLU A CA 1
ATOM 667 C C . GLU A 1 81 ? 0.401 -8.242 7.501 1.00 97.69 81 GLU A C 1
ATOM 669 O O . GLU A 1 81 ? -0.553 -7.522 7.805 1.00 97.69 81 GLU A O 1
ATOM 674 N N . ARG A 1 82 ? 1.585 -7.719 7.165 1.00 97.75 82 ARG A N 1
ATOM 675 C CA . ARG A 1 82 ? 1.822 -6.277 7.098 1.00 97.75 82 ARG A CA 1
ATOM 676 C C . ARG A 1 82 ? 0.912 -5.600 6.076 1.00 97.75 82 ARG A C 1
ATOM 678 O O . ARG A 1 82 ? 0.402 -4.515 6.351 1.00 97.75 82 ARG A O 1
ATOM 685 N N . MET A 1 83 ? 0.747 -6.179 4.886 1.00 98.00 83 MET A N 1
ATOM 686 C CA . MET A 1 83 ? -0.132 -5.612 3.866 1.00 98.00 83 MET A CA 1
ATOM 687 C C . MET A 1 83 ? -1.590 -5.629 4.331 1.00 98.00 83 MET A C 1
ATOM 689 O O . MET A 1 83 ? -2.235 -4.587 4.253 1.00 98.00 83 MET A O 1
ATOM 693 N N . GLU A 1 84 ? -2.074 -6.743 4.886 1.00 98.06 84 GLU A N 1
ATOM 694 C CA . GLU A 1 84 ? -3.427 -6.855 5.458 1.00 98.06 84 GLU A CA 1
ATOM 695 C C . GLU A 1 84 ? -3.678 -5.794 6.525 1.00 98.06 84 GLU A C 1
ATOM 697 O O . GLU A 1 84 ? -4.715 -5.133 6.514 1.00 98.06 84 GLU A O 1
ATOM 702 N N . PHE A 1 85 ? -2.701 -5.581 7.409 1.00 98.19 85 PHE A N 1
ATOM 703 C CA . PHE A 1 85 ? -2.778 -4.556 8.442 1.00 98.19 85 PHE A CA 1
ATOM 704 C C . PHE A 1 85 ? -2.905 -3.140 7.857 1.00 98.19 85 PHE A C 1
ATOM 706 O O . PHE A 1 85 ? -3.634 -2.312 8.398 1.00 98.19 85 PHE A O 1
ATOM 713 N N . ILE A 1 86 ? -2.193 -2.841 6.765 1.00 98.12 86 ILE A N 1
ATOM 714 C CA . ILE A 1 86 ? -2.146 -1.498 6.167 1.00 98.12 86 ILE A CA 1
ATOM 715 C C . ILE A 1 86 ? -3.340 -1.236 5.240 1.00 98.12 86 ILE A C 1
ATOM 717 O O . ILE A 1 86 ? -3.791 -0.096 5.164 1.00 98.12 86 ILE A O 1
ATOM 721 N N . MET A 1 87 ? -3.869 -2.244 4.545 1.00 98.19 87 MET A N 1
ATOM 722 C CA . MET A 1 87 ? -4.933 -2.095 3.538 1.00 98.19 87 MET A CA 1
ATOM 723 C C . MET A 1 87 ? -6.118 -1.204 3.969 1.00 98.19 87 MET A C 1
ATOM 725 O O . MET A 1 87 ? -6.507 -0.342 3.180 1.00 98.19 87 MET A O 1
ATOM 729 N N . PRO A 1 88 ? -6.659 -1.303 5.202 1.00 98.25 88 PRO A N 1
ATOM 730 C CA . PRO A 1 88 ? -7.738 -0.426 5.653 1.00 98.25 88 PRO A CA 1
ATOM 731 C C . PRO A 1 88 ? -7.411 1.074 5.604 1.00 98.25 88 PRO A C 1
ATOM 733 O O . PRO A 1 88 ? -8.317 1.879 5.416 1.00 98.25 88 PRO A O 1
ATOM 736 N N . SER A 1 89 ? -6.136 1.460 5.741 1.00 98.06 89 SER A N 1
ATOM 737 C CA . SER A 1 89 ? -5.700 2.867 5.719 1.00 98.06 89 SER A CA 1
ATOM 738 C C . SER A 1 89 ? -5.786 3.531 4.341 1.00 98.06 89 SER A C 1
ATOM 740 O O . SER A 1 89 ? -5.865 4.753 4.272 1.00 98.06 89 SER A O 1
ATOM 742 N N . VAL A 1 90 ? -5.805 2.741 3.261 1.00 97.62 90 VAL A N 1
ATOM 743 C CA . VAL A 1 90 ? -5.909 3.216 1.866 1.00 97.62 90 VAL A CA 1
ATOM 744 C C . VAL A 1 90 ? -7.273 2.916 1.241 1.00 97.62 90 VAL A C 1
ATOM 746 O O . VAL A 1 90 ? -7.430 3.015 0.024 1.00 97.62 90 VAL A O 1
ATOM 749 N N . SER A 1 91 ? -8.246 2.500 2.056 1.00 96.44 91 SER A N 1
ATOM 750 C CA . SER A 1 91 ? -9.607 2.225 1.601 1.00 96.44 91 SER A CA 1
ATOM 751 C C . SER A 1 91 ? -10.271 3.493 1.079 1.00 96.44 91 SER A C 1
ATOM 753 O O . SER A 1 91 ? -10.120 4.565 1.670 1.00 96.44 91 SER A O 1
ATOM 755 N N . THR A 1 92 ? -11.078 3.358 0.029 1.00 92.25 92 THR A N 1
ATOM 756 C CA . THR A 1 92 ? -11.913 4.448 -0.489 1.00 92.25 92 THR A CA 1
ATOM 757 C C . THR A 1 92 ? -13.086 4.756 0.459 1.00 92.25 92 THR A C 1
ATOM 759 O O . THR A 1 92 ? -13.607 5.870 0.468 1.00 92.25 92 THR A O 1
ATOM 762 N N . ASP A 1 93 ? -13.482 3.801 1.314 1.00 95.06 93 ASP A N 1
ATOM 763 C CA . ASP A 1 93 ? -14.516 3.982 2.342 1.00 95.06 93 ASP A CA 1
ATOM 764 C C . ASP A 1 93 ? -13.932 4.621 3.613 1.00 95.06 93 ASP A C 1
ATOM 766 O O . ASP A 1 93 ? -13.146 4.011 4.345 1.00 95.06 93 ASP A O 1
ATOM 770 N N . GLU A 1 94 ? -14.372 5.845 3.903 1.00 95.38 94 GLU A N 1
ATOM 771 C CA . GLU A 1 94 ? -14.012 6.602 5.105 1.00 95.38 94 GLU A CA 1
ATOM 772 C C . GLU A 1 94 ? -14.268 5.817 6.394 1.00 95.38 94 GLU A C 1
ATOM 774 O O . GLU A 1 94 ? -13.408 5.782 7.268 1.00 95.38 94 GLU A O 1
ATOM 779 N N . LYS A 1 95 ? -15.370 5.063 6.482 1.00 97.88 95 LYS A N 1
ATOM 780 C CA . LYS A 1 95 ? -15.695 4.285 7.687 1.00 97.88 95 LYS A CA 1
ATOM 781 C C . LYS A 1 95 ? -14.701 3.157 7.934 1.00 97.88 95 LYS A C 1
ATOM 783 O O . LYS A 1 95 ? -14.525 2.730 9.076 1.00 97.88 95 LYS A O 1
ATOM 788 N N . VAL A 1 96 ? -14.092 2.621 6.876 1.00 98.00 96 VAL A N 1
ATOM 789 C CA . VAL A 1 96 ? -13.037 1.607 6.997 1.00 98.00 96 VAL A CA 1
ATOM 790 C C . VAL A 1 96 ? -11.762 2.254 7.532 1.00 98.00 96 VAL A C 1
ATOM 792 O O . VAL A 1 96 ? -11.152 1.705 8.454 1.00 98.00 96 VAL A O 1
ATOM 795 N N . ARG A 1 97 ? -11.405 3.439 7.022 1.00 97.88 97 ARG A N 1
ATOM 796 C CA . ARG A 1 97 ? -10.249 4.209 7.503 1.00 97.88 97 ARG A CA 1
ATOM 797 C C . ARG A 1 97 ? -10.414 4.632 8.966 1.00 97.88 97 ARG A C 1
ATOM 799 O O . ARG A 1 97 ? -9.496 4.423 9.759 1.00 97.88 97 ARG A O 1
ATOM 806 N N . ASP A 1 98 ? -11.593 5.120 9.347 1.00 98.31 98 ASP A N 1
ATOM 807 C CA . ASP A 1 98 ? -11.908 5.531 10.720 1.00 98.31 98 ASP A CA 1
ATOM 808 C C . ASP A 1 98 ? -11.802 4.362 11.697 1.00 98.31 98 ASP A C 1
ATOM 810 O O . ASP A 1 98 ? -11.115 4.455 12.712 1.00 98.31 98 ASP A O 1
ATOM 814 N N . LYS A 1 99 ? -12.403 3.213 11.360 1.00 98.44 99 LYS A N 1
ATOM 815 C CA . LYS A 1 99 ? -12.300 1.999 12.183 1.00 98.44 99 LYS A CA 1
ATOM 816 C C . LYS A 1 99 ? -10.859 1.548 12.363 1.00 98.44 99 LYS A C 1
ATOM 818 O O . LYS A 1 99 ? -10.493 1.102 13.449 1.00 98.44 99 LYS A O 1
ATOM 823 N N . PHE A 1 100 ? -10.041 1.641 11.315 1.00 98.38 100 PHE A N 1
ATOM 824 C CA . PHE A 1 100 ? -8.619 1.344 11.423 1.00 98.38 100 PHE A CA 1
ATOM 825 C C . PHE A 1 100 ? -7.936 2.309 12.395 1.00 98.38 100 PHE A C 1
ATOM 827 O O . PHE A 1 100 ? -7.291 1.848 13.336 1.00 98.38 100 PHE A O 1
ATOM 834 N N . PHE A 1 101 ? -8.139 3.619 12.247 1.00 98.25 101 PHE A N 1
ATOM 835 C CA . PHE A 1 101 ? -7.573 4.622 13.151 1.00 98.25 101 PHE A CA 1
ATOM 836 C C . PHE A 1 101 ? -8.016 4.426 14.611 1.00 98.25 101 PHE A C 1
ATOM 838 O O . PHE A 1 101 ? -7.185 4.414 15.517 1.00 98.25 101 PHE A O 1
ATOM 845 N N . GLU A 1 102 ? -9.305 4.185 14.854 1.00 98.31 102 GLU A N 1
ATOM 846 C CA . GLU A 1 102 ? -9.845 3.878 16.183 1.00 98.31 102 GLU A CA 1
ATOM 847 C C . GLU A 1 102 ? -9.250 2.596 16.768 1.00 98.31 102 GLU A C 1
ATOM 849 O O . GLU A 1 102 ? -8.934 2.536 17.960 1.00 98.31 102 GLU A O 1
ATOM 854 N N . SER A 1 103 ? -9.043 1.570 15.936 1.00 97.94 103 SER A N 1
ATOM 855 C CA . SER A 1 103 ? -8.428 0.317 16.374 1.00 97.94 103 SER A CA 1
ATOM 856 C C . SER A 1 103 ? -7.027 0.538 16.940 1.00 97.94 103 SER A C 1
ATOM 858 O O . SER A 1 103 ? -6.650 -0.147 17.895 1.00 97.94 103 SER A O 1
ATOM 860 N N . LEU A 1 104 ? -6.293 1.537 16.433 1.00 97.94 104 LEU A N 1
ATOM 861 C CA . LEU A 1 104 ? -4.963 1.888 16.918 1.00 97.94 104 LEU A CA 1
ATOM 862 C C . LEU A 1 104 ? -4.978 2.456 18.337 1.00 97.94 104 LEU A C 1
ATOM 864 O O . LEU A 1 104 ? -3.900 2.612 18.890 1.00 97.94 104 LEU A O 1
ATOM 868 N N . GLN A 1 105 ? -6.126 2.742 18.966 1.00 97.25 105 GLN A N 1
ATOM 869 C CA . GLN A 1 105 ? -6.192 3.112 20.390 1.00 97.25 105 GLN A CA 1
ATOM 870 C C . GLN A 1 105 ? -5.833 1.940 21.318 1.00 97.25 105 GLN A C 1
ATOM 872 O O . GLN A 1 105 ? -5.312 2.158 22.418 1.00 97.25 105 GLN A O 1
ATOM 877 N N . LYS A 1 106 ? -6.031 0.701 20.858 1.00 97.50 106 LYS A N 1
ATOM 878 C CA . LYS A 1 106 ? -5.709 -0.518 21.606 1.00 97.50 106 LYS A CA 1
ATOM 879 C C . LYS A 1 106 ? -4.207 -0.835 21.513 1.00 97.50 106 LYS A C 1
ATOM 881 O O . LYS A 1 106 ? -3.688 -0.895 20.396 1.00 97.50 106 LYS A O 1
ATOM 886 N N . PRO A 1 107 ? -3.483 -1.034 22.634 1.00 96.56 107 PRO A N 1
ATOM 887 C CA . PRO A 1 107 ? -2.048 -1.342 22.618 1.00 96.56 107 PRO A CA 1
ATOM 888 C C . PRO A 1 107 ? -1.674 -2.565 21.775 1.00 96.56 107 PRO A C 1
ATOM 890 O O . PRO A 1 107 ? -0.617 -2.578 21.149 1.00 96.56 107 PRO A O 1
ATOM 893 N N . GLU A 1 108 ? -2.549 -3.566 21.718 1.00 95.44 108 GLU A N 1
ATOM 894 C CA . GLU A 1 108 ? -2.341 -4.810 20.973 1.00 95.44 108 GLU A CA 1
ATOM 895 C C . GLU A 1 108 ? -2.216 -4.544 19.466 1.00 95.44 108 GLU A C 1
ATOM 897 O O . GLU A 1 108 ? -1.397 -5.161 18.793 1.00 95.44 108 GLU A O 1
ATOM 902 N N . ASN A 1 109 ? -2.931 -3.536 18.957 1.00 95.50 109 ASN A N 1
ATOM 903 C CA . ASN A 1 109 ? -2.878 -3.116 17.555 1.00 95.50 109 ASN A CA 1
ATOM 904 C C . ASN A 1 109 ? -1.679 -2.201 17.244 1.00 95.50 109 ASN A C 1
ATOM 906 O O . ASN A 1 109 ? -1.556 -1.707 16.124 1.00 95.50 109 ASN A O 1
ATOM 910 N N . ARG A 1 110 ? -0.796 -1.952 18.224 1.00 96.00 110 ARG A N 1
ATOM 911 C CA . ARG A 1 110 ? 0.402 -1.112 18.072 1.00 96.00 110 ARG A CA 1
ATOM 912 C C . ARG A 1 110 ? 1.724 -1.841 18.315 1.00 96.00 110 ARG A C 1
ATOM 914 O O . ARG A 1 110 ? 2.762 -1.191 18.398 1.00 96.00 110 ARG A O 1
ATOM 921 N N . GLN A 1 111 ? 1.704 -3.168 18.429 1.00 95.94 111 GLN A N 1
ATOM 922 C CA . GLN A 1 111 ? 2.907 -3.957 18.721 1.00 95.94 111 GLN A CA 1
ATOM 923 C C . GLN A 1 111 ? 3.978 -3.826 17.626 1.00 95.94 111 GLN A C 1
ATOM 925 O O . GLN A 1 111 ? 5.162 -3.714 17.934 1.00 95.94 111 GLN A O 1
ATOM 930 N N . GLN A 1 112 ? 3.565 -3.784 16.356 1.00 97.19 112 GLN A N 1
ATOM 931 C CA . GLN A 1 112 ? 4.463 -3.633 15.209 1.00 97.19 112 GLN A CA 1
ATOM 932 C C . GLN A 1 112 ? 4.587 -2.15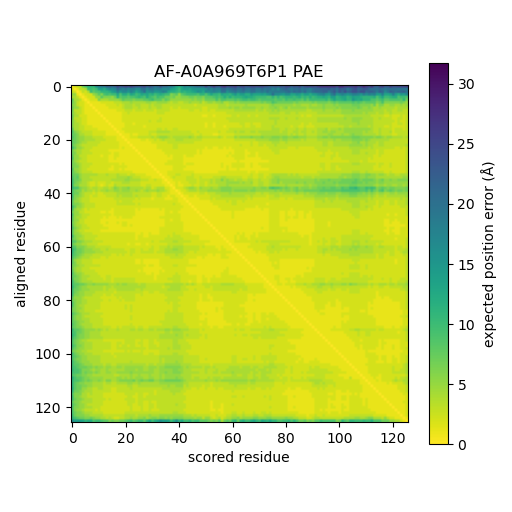6 14.802 1.00 97.19 112 GLN A C 1
ATOM 934 O O . GLN A 1 112 ? 3.880 -1.683 13.909 1.00 97.19 112 GLN A O 1
ATOM 939 N N . GLU A 1 113 ? 5.495 -1.410 15.443 1.00 96.50 113 GLU A N 1
ATOM 940 C CA . GLU A 1 113 ? 5.652 0.047 15.248 1.00 96.50 113 GLU A CA 1
ATOM 941 C C . GLU A 1 113 ? 5.772 0.445 13.764 1.00 96.50 113 GLU A C 1
ATOM 943 O O . GLU A 1 113 ? 5.143 1.402 13.308 1.00 96.50 113 GLU A O 1
ATOM 948 N N . ILE A 1 114 ? 6.543 -0.315 12.978 1.00 97.06 114 ILE A N 1
ATOM 949 C CA . ILE A 1 114 ? 6.777 -0.033 11.553 1.00 97.06 114 ILE A CA 1
ATOM 950 C C . ILE A 1 114 ? 5.471 -0.114 10.745 1.00 97.06 114 ILE A C 1
ATOM 952 O O . ILE A 1 114 ? 5.264 0.668 9.810 1.00 97.06 114 ILE A O 1
ATOM 956 N N . TRP A 1 115 ? 4.569 -1.033 11.098 1.00 97.69 115 TRP A N 1
ATOM 957 C CA . TRP A 1 115 ? 3.293 -1.214 10.405 1.00 97.69 115 TRP A CA 1
ATOM 958 C C . TRP A 1 115 ? 2.327 -0.087 10.762 1.00 97.69 115 TRP A C 1
ATOM 960 O O . TRP A 1 115 ? 1.746 0.524 9.865 1.00 97.69 115 TRP A O 1
ATOM 970 N N . VAL A 1 116 ? 2.253 0.270 12.048 1.00 98.19 116 VAL A N 1
ATOM 971 C CA . VAL A 1 116 ? 1.463 1.408 12.545 1.00 98.19 116 VAL A CA 1
ATOM 972 C C . VAL A 1 116 ? 1.884 2.698 11.853 1.00 98.19 116 VAL A C 1
ATOM 974 O O . VAL A 1 116 ? 1.044 3.419 11.321 1.00 98.19 116 VAL A O 1
ATOM 977 N N . ARG A 1 117 ? 3.192 2.976 11.797 1.00 97.62 117 ARG A N 1
ATOM 978 C CA . ARG A 1 117 ? 3.723 4.166 11.119 1.00 97.62 117 ARG A CA 1
ATOM 979 C C . ARG A 1 117 ? 3.381 4.184 9.632 1.00 97.62 117 ARG A C 1
ATOM 981 O O . ARG A 1 117 ? 3.076 5.249 9.107 1.00 97.62 117 ARG A O 1
ATOM 988 N N . SER A 1 118 ? 3.405 3.026 8.971 1.00 96.62 118 SER A N 1
ATOM 989 C CA . SER A 1 118 ? 3.010 2.913 7.562 1.00 96.62 118 SER A CA 1
ATOM 990 C C . SER A 1 118 ? 1.520 3.231 7.378 1.00 96.62 118 SER A C 1
ATOM 992 O O . SER A 1 118 ? 1.175 4.030 6.515 1.00 96.62 118 SER A O 1
ATOM 994 N N . GLY A 1 119 ? 0.642 2.667 8.213 1.00 97.56 119 GLY A N 1
ATOM 995 C CA . GLY A 1 119 ? -0.796 2.947 8.154 1.00 97.56 119 GLY A CA 1
ATOM 996 C C . GLY A 1 119 ? -1.133 4.408 8.464 1.00 97.56 119 GLY A C 1
ATOM 997 O O . GLY A 1 119 ? -1.911 5.027 7.745 1.00 97.56 119 GLY A O 1
ATOM 998 N N . LEU A 1 120 ? -0.495 5.003 9.478 1.00 97.69 120 LEU A N 1
ATOM 999 C CA . LEU A 1 120 ? -0.657 6.427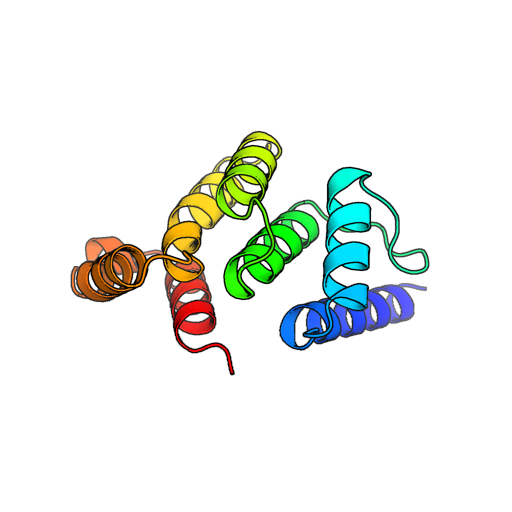 9.795 1.00 97.69 120 LEU A CA 1
ATOM 1000 C C . LEU A 1 120 ? -0.157 7.337 8.668 1.00 97.69 120 LEU A C 1
ATOM 1002 O O . LEU A 1 120 ? -0.773 8.368 8.413 1.00 97.69 120 LEU A O 1
ATOM 1006 N N . TYR A 1 121 ? 0.935 6.964 7.995 1.00 96.31 121 TYR A N 1
ATOM 1007 C CA . TYR A 1 121 ? 1.414 7.689 6.821 1.00 96.31 121 TYR A CA 1
ATOM 1008 C C . TYR A 1 121 ? 0.364 7.702 5.704 1.00 96.31 121 TYR A C 1
ATOM 1010 O O . TYR A 1 121 ? 0.103 8.760 5.147 1.00 96.31 121 TYR A O 1
ATOM 1018 N N . TYR A 1 122 ? -0.270 6.562 5.416 1.00 97.06 122 TYR A N 1
ATOM 1019 C CA . TYR A 1 122 ? -1.317 6.485 4.395 1.00 97.06 122 TYR A CA 1
ATOM 1020 C C . TYR A 1 122 ? -2.589 7.251 4.774 1.00 97.06 122 TYR A C 1
ATOM 1022 O O . TYR A 1 122 ? -3.130 7.955 3.929 1.00 97.06 122 TYR A O 1
ATOM 1030 N N . LEU A 1 123 ? -3.021 7.194 6.041 1.00 96.88 123 LEU A N 1
ATOM 1031 C CA . LEU A 1 123 ? -4.169 7.979 6.521 1.00 96.88 123 LEU A CA 1
ATOM 1032 C C . LEU A 1 123 ? -3.974 9.495 6.365 1.00 96.88 123 LEU A C 1
ATOM 1034 O O . LEU A 1 123 ? -4.951 10.222 6.224 1.00 96.88 123 LEU A O 1
ATOM 1038 N N . ASN A 1 124 ? -2.726 9.966 6.434 1.00 94.94 124 ASN A N 1
ATOM 1039 C CA . ASN A 1 124 ? -2.369 11.386 6.390 1.00 94.94 124 ASN A CA 1
ATOM 1040 C C . ASN A 1 124 ? -1.553 11.731 5.135 1.00 94.94 124 ASN A C 1
ATOM 1042 O O . ASN A 1 124 ? -0.722 12.643 5.166 1.00 94.94 124 ASN A O 1
ATOM 1046 N N . HIS A 1 125 ? -1.720 10.959 4.060 1.00 88.88 125 HIS A N 1
ATOM 1047 C CA . HIS A 1 125 ? -1.002 11.202 2.815 1.00 88.88 125 HIS A CA 1
ATOM 1048 C C . HIS A 1 125 ? -1.418 12.568 2.216 1.00 88.88 125 HIS A C 1
ATOM 1050 O O . HIS A 1 125 ? -2.608 12.889 2.256 1.00 88.88 125 HIS A O 1
ATOM 1056 N N . PRO A 1 126 ? -0.457 13.399 1.755 1.00 75.75 126 PRO A N 1
ATOM 1057 C CA . PRO A 1 126 ? -0.712 14.768 1.296 1.00 75.75 126 PRO A CA 1
ATOM 1058 C C . PRO A 1 126 ? -1.326 14.883 -0.105 1.00 75.75 126 PRO A C 1
ATOM 1060 O O . PRO A 1 126 ? -1.014 14.041 -0.978 1.00 75.75 126 PRO A O 1
#

pLDDT: mean 94.61, std 6.44, range [60.34, 98.44]

Nearest PDB structures (foldseek):
  7u0l-assembly1_A  TM=5.173E-01  e=6.528E-01  Canis lupus familiaris
  3puu-assembly1_A  TM=5.082E-01  e=9.761E-01  Escherichia coli K-12
  2dqm-assembly1_A  TM=5.667E-01  e=1.973E+00  Escherichia coli
  4xmz-assembly1_A  TM=5.039E-01  e=1.388E+00  Escherichia coli K-12
  5yo1-assembly1_A  TM=5.044E-01  e=2.075E+00  Escherichia coli K-12